Protein AF-A0A1V3WXV9-F1 (afdb_monomer)

Radius of gyration: 16.17 Å; Cα contacts (8 Å, |Δi|>4): 69; chains: 1; bounding box: 36×29×38 Å

Solvent-accessible surface area (backbone atoms only — not comparable to full-atom values): 5031 Å² total; per-residue (Å²): 134,79,71,62,49,61,49,31,45,52,38,45,43,28,57,40,84,90,32,54,91,24,28,82,36,41,93,44,55,69,54,15,57,74,72,70,28,58,59,79,72,92,88,63,79,81,91,44,72,59,72,94,72,85,76,58,83,55,70,72,49,49,70,48,43,78,77,61,49,86,78,64,79,81,76,82,84,125

Mean predicted aligned error: 8.64 Å

Secondary structure (DSSP, 8-state):
---HHHHHHHHHTB--GGGTT----TT-HHHHHHHT-----SS---S-BS-SS-PPSSHHHHHHHHHHGGG-TTSS--

Foldseek 3Di:
DDDVLVQLVQLCQAPDPVSDQASPPSPCCVVRVVVVRHDGDPPDHGDDGDDPDDADPDDVSNVCVVVVCPVPPPPPPD

Organism: Mycobacterium kansasii (NCBI:txid1768)

Sequence (78 aa):
MGDRRAQYRHWHHAREPQAYNSNYAGEFPALDALFGTLYLPADRWLAQYGVDDSEPEGYLRQLAWPLRAGCAADAAHS

Structure (mmCIF, N/CA/C/O backbone):
data_AF-A0A1V3WXV9-F1
#
_entry.id   AF-A0A1V3WXV9-F1
#
loop_
_atom_site.group_PDB
_atom_site.id
_atom_site.type_symbol
_atom_site.label_atom_id
_atom_site.label_alt_id
_atom_site.label_comp_id
_atom_site.label_asym_id
_atom_site.label_entity_id
_atom_site.label_seq_id
_atom_site.pdbx_PDB_ins_code
_atom_site.Cartn_x
_atom_site.Cartn_y
_atom_site.Cartn_z
_atom_site.occupancy
_atom_site.B_iso_or_equiv
_atom_site.auth_seq_id
_atom_site.auth_comp_id
_atom_site.auth_asym_id
_atom_site.auth_atom_id
_atom_site.pdbx_PDB_model_num
ATOM 1 N N . MET A 1 1 ? 15.754 10.702 -14.541 1.00 47.06 1 MET A N 1
ATOM 2 C CA . MET A 1 1 ? 15.694 9.406 -13.834 1.00 47.06 1 MET A CA 1
ATOM 3 C C . MET A 1 1 ? 15.034 9.681 -12.488 1.00 47.06 1 MET A C 1
ATOM 5 O O . MET A 1 1 ? 15.688 10.245 -11.625 1.00 47.06 1 MET A O 1
ATOM 9 N N . GLY A 1 2 ? 13.720 9.470 -12.365 1.00 62.69 2 GLY A N 1
ATOM 10 C CA . GLY A 1 2 ? 12.995 9.760 -11.119 1.00 62.69 2 GLY A CA 1
ATOM 11 C C . GLY A 1 2 ? 13.419 8.815 -9.996 1.00 62.69 2 GLY A C 1
ATOM 12 O O . GLY A 1 2 ? 13.830 7.684 -10.272 1.00 62.69 2 GLY A O 1
ATOM 13 N N . ASP A 1 3 ? 13.331 9.270 -8.748 1.00 73.50 3 ASP A N 1
ATOM 14 C CA . ASP A 1 3 ? 13.635 8.429 -7.592 1.00 73.50 3 ASP A CA 1
ATOM 15 C C . ASP A 1 3 ? 12.664 7.239 -7.543 1.00 73.50 3 ASP A C 1
ATOM 17 O O . ASP A 1 3 ? 11.450 7.402 -7.415 1.00 73.50 3 ASP A O 1
ATOM 21 N N . ARG A 1 4 ? 13.195 6.022 -7.695 1.00 74.19 4 ARG A N 1
ATOM 22 C CA . ARG A 1 4 ? 12.397 4.792 -7.668 1.00 74.19 4 ARG A CA 1
ATOM 23 C C . ARG A 1 4 ? 11.918 4.447 -6.257 1.00 74.19 4 ARG A C 1
ATOM 25 O O . ARG A 1 4 ? 10.881 3.809 -6.141 1.00 74.19 4 ARG A O 1
ATOM 32 N N . ARG A 1 5 ? 12.605 4.896 -5.198 1.00 74.75 5 ARG A N 1
ATOM 33 C CA . ARG A 1 5 ? 12.206 4.640 -3.799 1.00 74.75 5 ARG A CA 1
ATOM 34 C C . ARG A 1 5 ? 10.878 5.292 -3.471 1.00 74.75 5 ARG A C 1
ATOM 36 O O . ARG A 1 5 ? 9.970 4.638 -2.959 1.00 74.75 5 ARG A O 1
ATOM 43 N N . ALA A 1 6 ? 10.742 6.555 -3.867 1.00 80.44 6 ALA A N 1
ATOM 44 C CA . ALA A 1 6 ? 9.472 7.252 -3.811 1.00 80.44 6 ALA A CA 1
ATOM 45 C C . ALA A 1 6 ? 8.380 6.441 -4.522 1.00 80.44 6 ALA A C 1
ATOM 47 O O . ALA 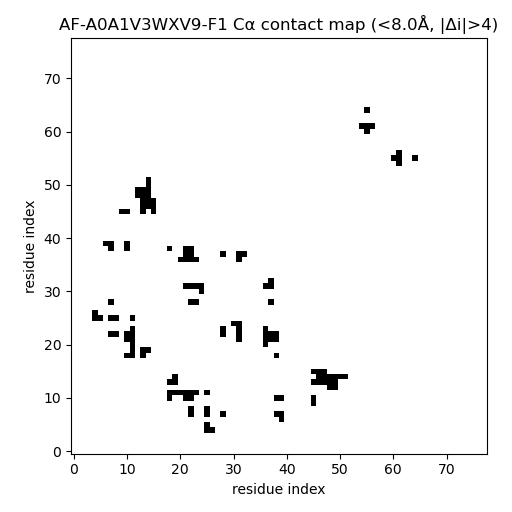A 1 6 ? 7.312 6.251 -3.957 1.00 80.44 6 ALA A O 1
ATOM 48 N N . GLN A 1 7 ? 8.635 5.901 -5.716 1.00 85.19 7 GLN A N 1
ATOM 49 C CA . GLN A 1 7 ? 7.620 5.154 -6.468 1.00 85.19 7 GLN A CA 1
ATOM 50 C C . GLN A 1 7 ? 7.144 3.887 -5.748 1.00 85.19 7 GLN A C 1
ATOM 52 O O . GLN A 1 7 ? 5.936 3.694 -5.647 1.00 85.19 7 GLN A O 1
ATOM 57 N N . TYR A 1 8 ? 8.042 3.065 -5.189 1.00 88.62 8 TYR A N 1
ATOM 58 C CA . TYR A 1 8 ? 7.631 1.866 -4.438 1.00 88.62 8 TYR A CA 1
ATOM 59 C C . TYR A 1 8 ? 6.722 2.218 -3.259 1.00 88.62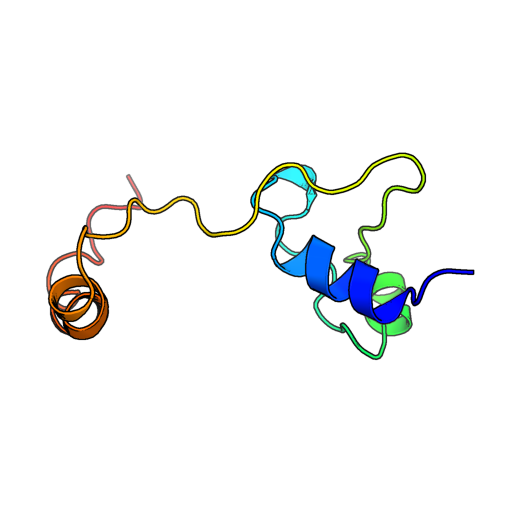 8 TYR A C 1
ATOM 61 O O . TYR A 1 8 ? 5.679 1.594 -3.073 1.00 88.62 8 TYR A O 1
ATOM 69 N N . ARG A 1 9 ? 7.088 3.263 -2.504 1.00 85.88 9 ARG A N 1
ATOM 70 C CA . ARG A 1 9 ? 6.307 3.748 -1.360 1.00 85.88 9 ARG A CA 1
ATOM 71 C C . ARG A 1 9 ? 4.949 4.309 -1.783 1.00 85.88 9 ARG A C 1
ATOM 73 O O . ARG A 1 9 ? 3.958 4.050 -1.112 1.00 85.88 9 ARG A O 1
ATOM 80 N N . HIS A 1 10 ? 4.885 5.045 -2.891 1.00 89.69 10 HIS A N 1
ATOM 81 C CA . HIS A 1 10 ? 3.614 5.528 -3.431 1.00 89.6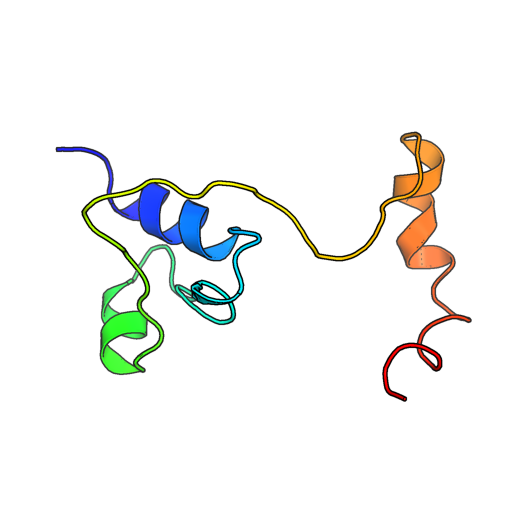9 10 HIS A CA 1
ATOM 82 C C . HIS A 1 10 ? 2.698 4.357 -3.803 1.00 89.69 10 HIS A C 1
ATOM 84 O O . HIS A 1 10 ? 1.543 4.344 -3.391 1.00 89.69 10 HIS A O 1
ATOM 90 N N . TRP A 1 11 ? 3.228 3.346 -4.499 1.00 91.19 11 TRP A N 1
ATOM 91 C CA . TRP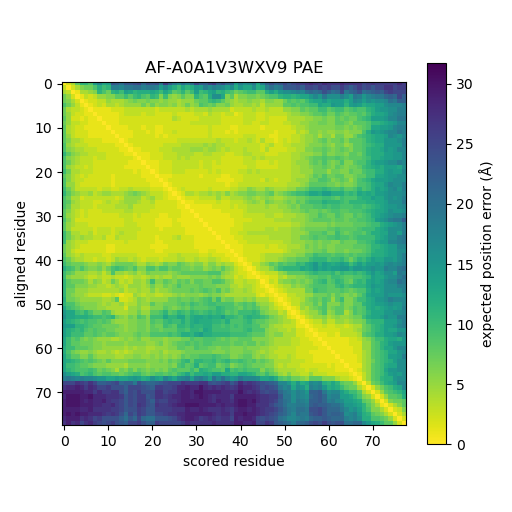 A 1 11 ? 2.468 2.153 -4.875 1.00 91.19 11 TRP A CA 1
ATOM 92 C C . TRP A 1 11 ? 2.032 1.303 -3.682 1.00 91.19 11 TRP A C 1
ATOM 94 O O . TRP A 1 11 ? 0.946 0.740 -3.724 1.00 91.19 11 TRP A O 1
ATOM 104 N N . HIS A 1 12 ? 2.816 1.257 -2.603 1.00 92.12 12 HIS A N 1
ATOM 105 C CA . HIS A 1 12 ? 2.407 0.596 -1.361 1.00 92.12 12 HIS A CA 1
ATOM 106 C C . HIS A 1 12 ? 1.151 1.234 -0.735 1.00 92.12 12 HIS A C 1
ATOM 108 O O . HIS A 1 12 ? 0.331 0.545 -0.140 1.00 92.12 12 HIS A O 1
ATOM 114 N N . HIS A 1 13 ? 0.979 2.550 -0.890 1.00 91.44 13 HIS A N 1
ATOM 115 C CA . HIS A 1 13 ? -0.192 3.291 -0.407 1.00 91.44 13 HIS A CA 1
ATOM 116 C C . HIS A 1 13 ? -1.302 3.447 -1.460 1.00 91.44 13 HIS A C 1
ATOM 118 O O . HIS A 1 13 ? -2.236 4.231 -1.253 1.00 91.44 13 HIS A O 1
ATOM 124 N N . ALA A 1 14 ? -1.198 2.755 -2.597 1.00 91.44 14 ALA A N 1
ATOM 125 C CA . ALA A 1 14 ? -2.202 2.834 -3.644 1.00 91.44 14 ALA A CA 1
ATOM 126 C C . ALA A 1 14 ? -3.494 2.141 -3.200 1.00 91.44 14 ALA A C 1
ATOM 128 O O . ALA A 1 14 ? -3.495 0.985 -2.779 1.00 91.44 14 ALA A O 1
ATOM 129 N N . ARG A 1 15 ? -4.614 2.835 -3.388 1.00 89.56 15 ARG A N 1
ATOM 130 C CA . ARG A 1 15 ? -5.958 2.280 -3.240 1.00 89.56 15 ARG A CA 1
ATOM 131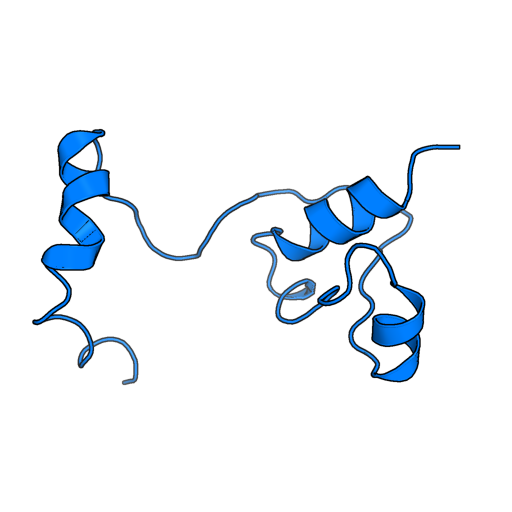 C C . ARG A 1 15 ? -6.390 1.604 -4.546 1.00 89.56 15 ARG A C 1
ATOM 133 O O . ARG A 1 15 ? -7.384 1.969 -5.167 1.00 89.56 15 ARG A O 1
ATOM 140 N N . GLU A 1 16 ? -5.569 0.670 -5.015 1.00 90.06 16 GLU A N 1
ATOM 141 C CA . GLU A 1 16 ? -5.808 -0.115 -6.225 1.00 90.06 16 GLU A CA 1
ATOM 142 C C . GLU A 1 16 ? -5.656 -1.603 -5.895 1.00 90.06 16 GLU A C 1
ATOM 144 O O . GLU A 1 16 ? -4.564 -2.000 -5.483 1.00 90.06 16 GLU A O 1
ATOM 149 N N . PRO A 1 17 ? -6.681 -2.447 -6.127 1.00 88.44 17 PRO A N 1
ATOM 150 C CA . PRO A 1 17 ? -6.627 -3.871 -5.786 1.00 88.44 17 PRO A CA 1
ATOM 151 C C . PRO A 1 17 ? -5.407 -4.615 -6.343 1.00 88.44 17 PRO A C 1
ATOM 153 O O . PRO A 1 17 ? -4.904 -5.543 -5.720 1.00 88.44 17 PRO A O 1
ATOM 156 N N . GLN A 1 18 ? -4.903 -4.196 -7.506 1.00 87.56 18 GLN A N 1
ATOM 157 C CA . GLN A 1 18 ? -3.721 -4.776 -8.150 1.00 87.56 18 GLN A CA 1
ATOM 158 C C . GLN A 1 18 ? -2.406 -4.473 -7.418 1.00 87.56 18 GLN A C 1
ATOM 160 O O . GLN A 1 18 ? -1.430 -5.186 -7.624 1.00 87.56 18 GLN A O 1
ATOM 165 N N . ALA A 1 19 ? -2.373 -3.418 -6.604 1.00 89.69 19 ALA A N 1
ATOM 166 C CA . ALA A 1 19 ? -1.213 -2.988 -5.827 1.00 89.69 19 ALA A CA 1
ATOM 167 C C . ALA A 1 19 ? -1.304 -3.407 -4.349 1.00 89.69 19 ALA A C 1
ATOM 169 O O . ALA A 1 19 ? -0.373 -3.165 -3.579 1.00 89.69 19 ALA A O 1
ATOM 170 N N . TYR A 1 20 ? -2.417 -4.022 -3.932 1.00 90.94 20 TYR A N 1
ATOM 171 C CA . TYR A 1 20 ? -2.587 -4.486 -2.559 1.00 90.94 20 TYR A CA 1
ATOM 172 C C . TYR A 1 20 ? -1.518 -5.522 -2.213 1.00 90.94 20 TYR A C 1
ATOM 174 O O . TYR A 1 20 ? -1.064 -6.286 -3.066 1.00 90.94 20 TYR A O 1
ATOM 182 N N . ASN A 1 21 ? -1.109 -5.545 -0.943 1.00 91.94 21 ASN A N 1
ATOM 183 C CA . ASN A 1 21 ? -0.129 -6.505 -0.429 1.00 91.94 21 ASN A CA 1
ATOM 184 C C . ASN A 1 21 ? 1.195 -6.534 -1.216 1.00 91.94 21 ASN A C 1
ATOM 186 O O . ASN A 1 21 ? 1.799 -7.589 -1.404 1.00 91.94 21 ASN A O 1
ATOM 190 N N . SER A 1 22 ? 1.634 -5.369 -1.693 1.00 92.50 22 SER A N 1
ATOM 191 C CA . SER A 1 22 ? 2.846 -5.222 -2.497 1.00 92.50 22 SER A CA 1
ATOM 192 C C . SER A 1 22 ? 3.791 -4.165 -1.914 1.00 92.50 22 SER A C 1
ATOM 194 O O . SER A 1 22 ? 3.374 -3.294 -1.147 1.00 92.50 22 SER A O 1
ATOM 196 N N . ASN A 1 23 ? 5.066 -4.212 -2.311 1.00 94.00 23 ASN A N 1
ATOM 197 C CA . ASN A 1 23 ? 6.118 -3.243 -1.974 1.00 94.00 23 ASN A CA 1
ATOM 198 C C . ASN A 1 23 ? 6.301 -2.991 -0.467 1.00 94.00 23 ASN A C 1
ATOM 200 O O . ASN A 1 23 ? 6.359 -1.842 -0.021 1.00 94.00 23 ASN A O 1
ATOM 204 N N . TYR A 1 24 ? 6.399 -4.052 0.329 1.00 91.69 24 TYR A N 1
ATOM 205 C CA . TYR A 1 24 ? 6.582 -3.952 1.777 1.00 91.69 24 TYR A CA 1
ATOM 206 C C . TYR A 1 24 ? 7.926 -3.316 2.154 1.00 91.69 24 TYR A C 1
ATOM 208 O O . TYR A 1 24 ? 8.022 -2.564 3.127 1.00 91.69 24 TYR A O 1
ATOM 216 N N . ALA A 1 25 ? 8.980 -3.593 1.387 1.00 89.94 25 ALA A N 1
ATOM 217 C CA . ALA A 1 25 ? 10.327 -3.115 1.645 1.00 89.94 25 ALA A CA 1
ATOM 218 C C . ALA A 1 25 ? 10.635 -1.863 0.808 1.00 89.94 25 ALA A C 1
ATOM 220 O O . ALA A 1 25 ? 11.441 -1.888 -0.122 1.00 89.94 25 ALA A O 1
ATOM 221 N N . GLY A 1 26 ? 10.051 -0.721 1.189 1.00 81.25 26 GLY A N 1
ATOM 222 C CA . GLY A 1 26 ? 10.169 0.539 0.434 1.00 81.25 26 GLY A CA 1
ATOM 223 C C . GLY A 1 26 ? 11.607 1.014 0.144 1.00 81.25 26 GLY A C 1
ATOM 224 O O . GLY A 1 26 ? 11.873 1.565 -0.922 1.00 81.25 26 GLY A O 1
ATOM 225 N N . GLU A 1 27 ? 12.557 0.764 1.052 1.00 87.19 27 GLU A N 1
ATOM 226 C CA . GLU A 1 27 ? 13.980 1.108 0.863 1.00 87.19 27 GLU A CA 1
ATOM 227 C C . GLU A 1 27 ? 14.810 -0.039 0.250 1.00 87.19 27 GLU A C 1
ATOM 229 O O . GLU A 1 27 ? 15.925 0.188 -0.230 1.00 87.19 27 GLU A O 1
ATOM 234 N N . PHE A 1 28 ? 14.270 -1.264 0.253 1.00 90.69 28 PHE A N 1
ATOM 235 C CA . PHE A 1 28 ? 14.935 -2.497 -0.177 1.00 90.69 28 PHE A CA 1
ATOM 236 C C . PHE A 1 28 ? 14.034 -3.325 -1.116 1.00 90.69 28 PHE A C 1
ATOM 238 O O . PHE A 1 28 ? 13.736 -4.481 -0.817 1.00 90.69 28 PHE A O 1
ATOM 245 N N . PRO A 1 29 ? 13.661 -2.796 -2.296 1.00 88.06 29 PRO A N 1
ATOM 246 C CA . PRO A 1 29 ? 12.747 -3.458 -3.241 1.00 88.06 29 PRO A CA 1
ATOM 247 C C . PRO A 1 29 ? 13.269 -4.804 -3.769 1.00 88.06 29 PRO A C 1
ATOM 249 O O . PRO A 1 29 ? 12.513 -5.603 -4.311 1.00 88.06 29 PRO A O 1
ATOM 252 N N . ALA A 1 30 ? 14.568 -5.081 -3.613 1.00 92.31 30 ALA A N 1
ATOM 253 C CA . ALA A 1 30 ? 15.137 -6.393 -3.902 1.00 92.31 30 ALA A CA 1
ATOM 254 C C . ALA A 1 30 ? 14.527 -7.501 -3.026 1.00 92.31 30 ALA A C 1
ATOM 256 O O . ALA A 1 30 ? 14.419 -8.635 -3.482 1.00 92.31 30 ALA A O 1
ATOM 257 N N . LEU A 1 31 ? 14.106 -7.181 -1.797 1.00 93.94 31 LEU A N 1
ATOM 258 C CA . LEU A 1 31 ? 13.399 -8.124 -0.933 1.00 93.94 31 LEU A CA 1
ATOM 259 C C . LEU A 1 31 ? 12.007 -8.419 -1.494 1.00 93.94 31 LEU A C 1
ATOM 261 O O . LEU A 1 31 ? 11.651 -9.583 -1.627 1.00 93.94 31 LEU A O 1
ATOM 265 N N . ASP A 1 32 ? 11.263 -7.398 -1.918 1.00 93.56 32 ASP A N 1
ATOM 266 C CA . ASP A 1 32 ? 9.972 -7.606 -2.581 1.00 93.56 32 ASP A CA 1
ATOM 267 C C . ASP A 1 32 ? 10.110 -8.412 -3.879 1.00 93.56 32 A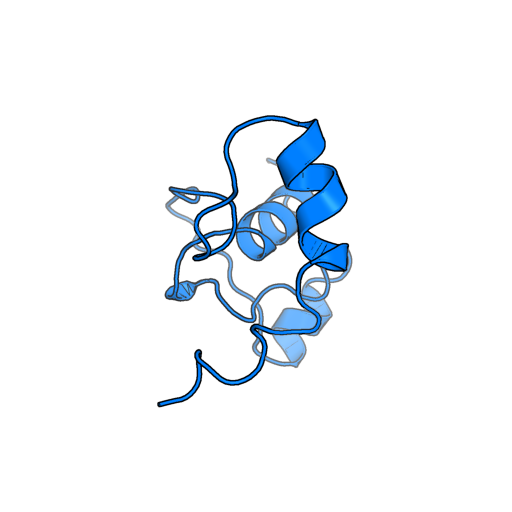SP A C 1
ATOM 269 O O . ASP A 1 32 ? 9.276 -9.262 -4.174 1.00 93.56 32 ASP A O 1
ATOM 273 N N . ALA A 1 33 ? 11.187 -8.208 -4.644 1.00 93.00 33 ALA A N 1
ATOM 274 C CA . ALA A 1 33 ? 11.470 -9.020 -5.827 1.00 93.00 33 ALA A CA 1
ATOM 275 C C . ALA A 1 33 ? 11.755 -10.487 -5.462 1.00 93.00 33 ALA A C 1
ATOM 277 O O . ALA A 1 33 ? 11.282 -11.394 -6.143 1.00 93.00 33 ALA A O 1
ATOM 278 N N . LEU A 1 34 ? 12.512 -10.717 -4.384 1.00 96.75 34 LEU A N 1
ATOM 279 C CA . LEU A 1 34 ? 12.857 -12.052 -3.893 1.00 96.75 34 LEU A CA 1
ATOM 280 C C . LEU A 1 34 ? 11.627 -12.817 -3.387 1.00 96.75 34 LEU A C 1
ATOM 282 O O . LEU A 1 34 ? 11.518 -14.017 -3.621 1.00 96.75 34 LEU A O 1
ATOM 286 N N . PHE A 1 35 ? 10.713 -12.128 -2.704 1.00 95.69 35 PHE A N 1
ATOM 287 C CA . PHE A 1 35 ? 9.506 -12.721 -2.124 1.00 95.69 35 PHE A CA 1
ATOM 288 C C . PHE A 1 35 ? 8.272 -12.636 -3.036 1.00 95.69 35 PHE A C 1
ATOM 290 O O . PHE A 1 35 ? 7.222 -13.166 -2.684 1.00 95.69 35 PHE A O 1
ATOM 297 N N . GLY A 1 36 ? 8.392 -12.019 -4.216 1.00 93.44 36 GLY A N 1
ATOM 298 C CA . GLY A 1 36 ? 7.316 -11.938 -5.207 1.00 93.44 36 GLY A CA 1
ATOM 299 C C . GLY A 1 36 ? 6.232 -10.900 -4.900 1.00 93.44 36 GLY A C 1
ATOM 300 O O . GLY A 1 36 ? 5.138 -10.992 -5.445 1.00 93.44 36 GLY A O 1
ATOM 301 N N . THR A 1 37 ? 6.522 -9.914 -4.052 1.00 95.62 37 THR A N 1
ATOM 302 C CA . THR A 1 37 ? 5.603 -8.836 -3.645 1.00 95.62 37 THR A CA 1
ATOM 303 C C . THR A 1 37 ? 5.916 -7.502 -4.329 1.00 95.62 37 THR A C 1
ATOM 305 O O . THR A 1 37 ? 5.374 -6.466 -3.957 1.00 95.62 37 THR A O 1
ATOM 308 N N . LEU A 1 38 ? 6.808 -7.487 -5.324 1.00 94.38 38 LEU A N 1
ATOM 309 C CA . LEU A 1 38 ? 7.175 -6.269 -6.047 1.00 94.38 38 LEU A CA 1
ATOM 310 C C . LEU A 1 38 ? 6.099 -5.885 -7.071 1.00 94.38 38 LEU A C 1
ATOM 312 O O . LEU A 1 38 ? 5.866 -6.613 -8.034 1.00 94.38 38 LEU A O 1
ATOM 316 N N . TYR A 1 39 ? 5.532 -4.689 -6.925 1.00 92.81 39 TYR A N 1
ATOM 317 C CA . TYR A 1 39 ? 4.585 -4.099 -7.868 1.00 92.81 39 TYR A CA 1
ATOM 318 C C . TYR A 1 39 ? 5.055 -2.714 -8.325 1.00 92.81 39 TYR A C 1
ATOM 320 O O . TYR A 1 39 ? 5.063 -1.752 -7.559 1.00 92.81 39 TYR A O 1
ATOM 328 N N . LEU A 1 40 ? 5.460 -2.592 -9.590 1.00 91.06 40 LEU A N 1
ATOM 329 C CA . LEU A 1 40 ? 5.895 -1.318 -10.165 1.00 91.06 40 LEU A CA 1
ATOM 330 C C . LEU A 1 40 ? 5.563 -1.261 -11.668 1.00 91.06 40 LEU A C 1
ATOM 332 O O . LEU A 1 40 ? 6.420 -1.598 -12.490 1.00 91.06 40 LEU A O 1
ATOM 336 N N . PRO A 1 41 ? 4.337 -0.863 -12.055 1.00 88.69 41 PRO A N 1
ATOM 337 C CA . PRO A 1 41 ? 3.995 -0.689 -13.463 1.00 88.69 41 PRO A CA 1
ATOM 338 C C . PRO A 1 41 ? 4.806 0.468 -14.069 1.00 88.69 41 PRO A C 1
ATOM 340 O O . PRO A 1 41 ? 5.004 1.507 -13.440 1.00 88.69 41 PRO A O 1
ATOM 343 N N . ALA A 1 42 ? 5.314 0.274 -15.288 1.00 83.62 42 ALA A N 1
ATOM 344 C CA . ALA A 1 42 ? 6.249 1.204 -15.931 1.00 83.62 42 ALA A CA 1
ATOM 345 C C . ALA A 1 42 ? 5.563 2.358 -16.683 1.00 83.62 42 ALA A C 1
ATOM 347 O O . ALA A 1 42 ? 6.209 3.351 -17.014 1.00 83.62 42 ALA A O 1
ATOM 348 N N . ASP A 1 43 ? 4.276 2.213 -16.982 1.00 86.38 43 ASP A N 1
ATOM 349 C CA . ASP A 1 43 ? 3.517 3.025 -17.933 1.00 86.38 43 ASP A CA 1
ATOM 350 C C . ASP A 1 43 ? 2.441 3.902 -17.280 1.00 86.38 43 ASP A C 1
ATOM 352 O O . ASP A 1 43 ? 1.769 4.667 -17.972 1.00 86.38 43 ASP A O 1
ATOM 356 N N . ARG A 1 44 ? 2.278 3.833 -15.954 1.00 85.94 44 ARG A N 1
ATOM 357 C CA . ARG A 1 44 ? 1.255 4.607 -15.247 1.00 85.94 44 ARG A CA 1
ATOM 358 C C . ARG A 1 44 ? 1.670 5.022 -13.843 1.00 85.94 44 ARG A C 1
ATOM 360 O O . ARG A 1 44 ? 2.534 4.408 -13.224 1.00 85.94 44 ARG A O 1
ATOM 367 N N . TRP A 1 45 ? 1.001 6.057 -13.347 1.00 84.50 45 TRP A N 1
ATOM 368 C CA . TRP A 1 45 ? 0.978 6.416 -11.932 1.00 84.50 45 TRP A CA 1
ATOM 369 C C . TRP A 1 45 ? -0.301 5.876 -11.287 1.00 84.50 45 TRP A C 1
ATOM 371 O O . TRP A 1 45 ? -1.255 5.554 -11.999 1.00 84.50 45 TRP A O 1
ATOM 381 N N . LEU A 1 46 ? -0.327 5.777 -9.960 1.00 87.00 46 LEU A N 1
ATOM 3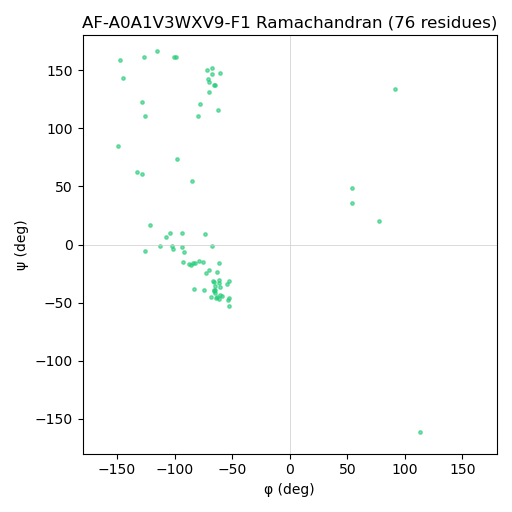82 C CA . LEU A 1 46 ? -1.528 5.355 -9.241 1.00 87.00 46 LEU A CA 1
ATOM 383 C C . LEU A 1 46 ? -2.642 6.406 -9.347 1.00 87.00 46 LEU A C 1
ATOM 385 O O . LEU A 1 46 ? -2.377 7.610 -9.380 1.00 87.00 46 LEU A O 1
ATOM 389 N N . ALA A 1 47 ? -3.888 5.947 -9.376 1.00 84.31 47 ALA A N 1
ATOM 390 C CA . ALA A 1 47 ? -5.061 6.801 -9.507 1.00 84.31 47 ALA A CA 1
ATOM 391 C C . ALA A 1 47 ? -5.516 7.391 -8.165 1.00 84.31 47 ALA A C 1
ATOM 393 O O . ALA A 1 47 ? -5.968 8.535 -8.119 1.00 84.31 47 ALA A O 1
ATOM 394 N N . GLN A 1 48 ? -5.434 6.613 -7.080 1.00 84.06 48 GLN A N 1
ATOM 395 C CA . GLN A 1 48 ? -5.965 6.986 -5.765 1.00 84.06 48 GLN A CA 1
ATOM 396 C C . GLN A 1 48 ? -5.086 6.466 -4.624 1.00 84.06 48 GLN A C 1
ATOM 398 O O . GLN A 1 48 ? -4.564 5.355 -4.689 1.00 84.06 48 GLN A O 1
ATOM 403 N N . TYR A 1 49 ? -4.971 7.262 -3.561 1.00 86.06 49 TYR A N 1
ATOM 404 C CA . TYR A 1 49 ? -4.379 6.857 -2.284 1.00 86.06 49 TYR A CA 1
ATOM 405 C C . TYR A 1 49 ? -5.471 6.522 -1.270 1.00 86.06 49 TYR A C 1
ATOM 407 O O . TYR A 1 49 ? -6.601 6.999 -1.388 1.00 86.06 49 TYR A O 1
ATOM 415 N N . GLY A 1 50 ? -5.098 5.787 -0.225 1.00 83.88 50 GLY A N 1
ATOM 416 C CA . GLY A 1 50 ? -5.917 5.626 0.975 1.00 83.88 50 GLY A CA 1
ATOM 417 C C . GLY A 1 50 ? -6.436 4.207 1.172 1.00 83.88 50 GLY A C 1
ATOM 418 O O . GLY A 1 50 ? -5.887 3.252 0.631 1.00 83.88 50 GLY A O 1
ATOM 419 N N . VAL A 1 51 ? -7.475 4.088 1.992 1.00 78.69 51 VAL A N 1
ATOM 420 C CA . VAL A 1 51 ? -8.105 2.822 2.389 1.00 78.69 51 VAL A CA 1
ATOM 421 C C . VAL A 1 51 ? -9.534 2.749 1.863 1.00 78.69 51 VAL A C 1
ATOM 423 O O . VAL A 1 51 ? -10.091 3.757 1.427 1.00 78.69 51 VAL A O 1
ATOM 426 N N . ASP A 1 52 ? -10.131 1.558 1.902 1.00 78.88 52 ASP A N 1
ATOM 427 C CA . ASP A 1 52 ? -11.505 1.365 1.433 1.00 78.88 52 ASP A CA 1
ATOM 428 C C . ASP A 1 52 ? -12.585 1.886 2.389 1.00 78.88 52 ASP A C 1
ATOM 430 O O . ASP A 1 52 ? -13.725 2.107 1.972 1.00 78.88 52 ASP A O 1
ATOM 434 N N . ASP A 1 53 ? -12.209 2.162 3.635 1.00 77.50 53 ASP A N 1
ATOM 435 C CA . ASP A 1 53 ? -13.110 2.675 4.658 1.00 77.50 53 ASP A CA 1
ATOM 436 C C . ASP A 1 53 ? -13.529 4.127 4.399 1.00 77.50 53 ASP A C 1
ATOM 438 O O . ASP A 1 53 ? -12.741 4.982 3.989 1.00 77.50 53 ASP A O 1
ATOM 442 N N . SER A 1 54 ? -14.794 4.425 4.697 1.00 81.00 54 SER A N 1
ATOM 443 C CA . SER A 1 54 ? -15.293 5.802 4.709 1.00 81.00 54 SER A CA 1
ATOM 444 C C . SER A 1 54 ? -14.879 6.478 6.008 1.00 81.00 54 SER A C 1
ATOM 446 O O . SER A 1 54 ? -15.386 6.122 7.064 1.00 81.00 54 SER A O 1
ATOM 448 N N . GLU A 1 55 ? -13.972 7.449 5.949 1.00 80.75 55 GLU A N 1
ATOM 449 C CA . GLU A 1 55 ? -13.548 8.198 7.132 1.00 80.75 55 GLU A CA 1
ATOM 450 C C . GLU A 1 55 ? -14.647 9.157 7.633 1.00 80.75 55 GLU A C 1
ATOM 452 O O . GLU A 1 55 ? -15.449 9.668 6.844 1.00 80.75 55 GLU A O 1
ATOM 457 N N . PRO A 1 56 ? -14.717 9.442 8.947 1.00 85.50 56 PRO A N 1
ATOM 458 C CA . PRO A 1 56 ? -15.678 10.403 9.461 1.00 85.50 56 PRO A CA 1
ATOM 459 C C . PRO A 1 56 ? -15.252 11.800 9.015 1.00 85.50 56 PRO A C 1
ATOM 461 O O . PRO A 1 56 ? -14.079 12.166 9.103 1.00 85.50 56 PRO A O 1
ATOM 464 N N . GLU A 1 57 ? -16.206 12.638 8.629 1.00 89.00 57 GLU A N 1
ATOM 465 C CA . GLU A 1 57 ? -15.880 14.029 8.334 1.00 89.00 57 GLU A CA 1
ATOM 466 C C . GLU A 1 57 ? -15.403 14.751 9.598 1.00 89.00 57 GLU A C 1
ATOM 468 O O . GLU A 1 57 ? -16.031 14.654 10.650 1.00 89.00 57 GLU A O 1
ATOM 473 N N . GLY A 1 58 ? -14.358 15.566 9.498 1.00 91.62 58 GLY A N 1
ATOM 474 C CA . GLY A 1 58 ? -13.946 16.479 10.562 1.00 91.62 58 GLY A CA 1
ATOM 475 C C . GLY A 1 58 ? -12.924 15.902 11.545 1.00 91.62 58 GLY A C 1
ATOM 476 O O . GLY A 1 58 ? -13.072 14.819 12.112 1.00 91.62 58 GLY A O 1
ATOM 477 N N . TYR A 1 59 ? -11.907 16.718 11.810 1.00 90.56 59 TYR A N 1
ATOM 478 C CA . TYR A 1 59 ? -10.670 16.335 12.490 1.00 90.56 59 TYR A CA 1
ATOM 479 C C . TYR A 1 59 ? -10.862 15.642 13.848 1.00 90.56 59 TYR A C 1
ATOM 481 O O . TYR A 1 59 ? -10.294 14.584 14.102 1.00 90.56 59 TYR A O 1
ATOM 489 N N . LEU A 1 60 ? -11.709 16.192 14.726 1.00 93.44 60 LEU A N 1
ATOM 490 C CA . LEU A 1 60 ? -11.931 15.608 16.056 1.00 93.44 60 LEU A CA 1
ATOM 491 C C . LEU A 1 60 ? -12.615 14.237 15.992 1.00 93.44 60 LEU A C 1
ATOM 493 O O . LEU A 1 60 ? -12.374 13.387 16.848 1.00 93.44 60 LEU A O 1
ATOM 497 N N . ARG A 1 61 ? -13.466 14.011 14.982 1.00 88.62 61 ARG A N 1
ATOM 498 C CA . ARG A 1 61 ? -14.135 12.720 14.788 1.00 88.62 61 ARG A CA 1
ATOM 499 C C . ARG A 1 61 ? -13.163 11.683 14.234 1.00 88.62 61 ARG A C 1
ATOM 501 O O . ARG A 1 61 ? -13.190 10.562 14.726 1.00 88.62 61 ARG A O 1
ATOM 508 N N . GLN A 1 62 ? -12.276 12.069 13.313 1.00 90.38 62 GLN A N 1
ATOM 509 C CA . GLN A 1 62 ? -11.179 11.216 12.834 1.00 90.38 62 GLN A CA 1
ATOM 510 C C . GLN A 1 62 ? -10.237 10.820 13.978 1.00 90.38 62 GLN A C 1
ATOM 512 O O . GLN A 1 62 ? -9.914 9.647 14.132 1.00 90.38 62 GLN A O 1
ATOM 517 N N . LEU A 1 63 ? -9.877 11.767 14.851 1.00 91.69 63 LEU A N 1
ATOM 518 C CA . LEU A 1 63 ? -8.994 11.504 15.992 1.00 91.69 63 LEU A CA 1
ATOM 519 C C . LEU A 1 63 ? -9.613 10.540 17.020 1.00 91.69 63 LEU A C 1
ATOM 521 O O . LEU A 1 63 ? -8.923 9.685 17.567 1.00 91.69 63 LEU A O 1
ATOM 525 N N . ALA A 1 64 ? -10.918 10.661 17.283 1.00 91.94 64 ALA A N 1
ATOM 526 C CA . ALA A 1 64 ? -11.627 9.793 18.224 1.00 91.94 64 ALA A CA 1
ATOM 527 C C . ALA A 1 64 ? -12.062 8.443 17.619 1.00 91.94 64 ALA A C 1
ATOM 529 O O . ALA A 1 64 ? -12.422 7.534 18.368 1.00 91.94 64 ALA A O 1
ATOM 530 N N . TRP A 1 65 ? -12.059 8.301 16.289 1.00 86.56 65 TRP A N 1
ATOM 531 C CA . TRP A 1 65 ? -12.516 7.107 15.569 1.00 86.56 65 TRP A CA 1
ATOM 532 C C . TRP A 1 65 ? -11.878 5.795 16.049 1.00 86.56 65 TRP A C 1
ATOM 534 O O . TRP A 1 65 ? -12.636 4.893 16.416 1.00 86.56 65 TRP A O 1
ATOM 544 N N . PRO A 1 66 ? -10.538 5.654 16.136 1.00 84.19 66 PRO A N 1
ATOM 545 C CA . PRO A 1 66 ? -9.924 4.390 16.555 1.00 84.19 66 PRO A CA 1
ATOM 546 C C . PRO A 1 66 ? -10.289 3.992 17.993 1.00 84.19 66 PRO A C 1
ATOM 548 O O . PRO A 1 66 ? -10.284 2.813 18.326 1.00 84.19 66 PRO A O 1
ATOM 551 N N . LEU A 1 67 ? -10.667 4.955 18.840 1.00 88.12 67 LEU A N 1
ATOM 552 C CA . LEU A 1 67 ? -11.070 4.716 20.231 1.00 88.12 67 LEU A CA 1
ATOM 553 C C . LEU A 1 67 ? -12.549 4.324 20.368 1.00 88.12 67 LEU A C 1
ATOM 555 O O . LEU A 1 67 ? -12.961 3.810 21.405 1.00 88.12 67 LEU A O 1
ATOM 559 N N . ARG A 1 68 ? -13.359 4.555 19.328 1.00 75.81 68 ARG A N 1
ATOM 560 C CA . ARG A 1 68 ? -14.771 4.138 19.265 1.00 75.81 68 ARG A CA 1
ATOM 561 C C . ARG A 1 68 ? -14.941 2.719 18.719 1.00 75.81 68 ARG A C 1
ATOM 563 O O . ARG A 1 68 ? -15.988 2.112 18.930 1.00 75.81 68 ARG A O 1
ATOM 570 N N . ALA A 1 69 ? -13.915 2.175 18.064 1.00 61.25 69 ALA A N 1
ATOM 571 C CA . ALA A 1 69 ? -13.934 0.878 17.387 1.00 61.25 69 ALA A CA 1
ATOM 572 C C . ALA A 1 69 ? -13.922 -0.351 18.323 1.00 61.25 69 ALA A C 1
ATOM 574 O O . ALA A 1 69 ? -13.840 -1.477 17.847 1.00 61.25 69 ALA A O 1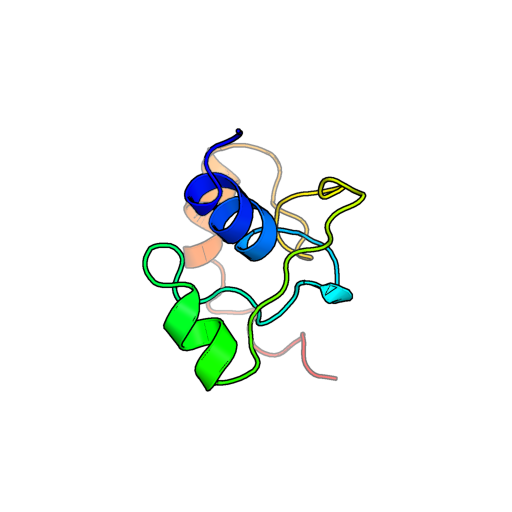
ATOM 575 N N . GLY A 1 70 ? -14.087 -0.175 19.639 1.00 55.47 70 GLY A N 1
ATOM 576 C CA . GLY A 1 70 ? -14.305 -1.287 20.574 1.00 55.47 70 GLY A CA 1
ATOM 577 C C . GLY A 1 70 ? -15.651 -2.016 20.411 1.00 55.47 70 GLY A C 1
ATOM 578 O O . GLY A 1 70 ? -15.904 -2.962 21.146 1.00 55.47 70 GLY A O 1
ATOM 579 N N . CYS A 1 71 ? -16.522 -1.591 19.485 1.00 48.78 71 CYS A N 1
ATOM 580 C CA . CYS A 1 71 ? -17.853 -2.181 19.274 1.00 48.78 71 CYS A CA 1
ATOM 581 C C . CYS A 1 71 ? -18.132 -2.626 17.818 1.00 48.78 71 CYS A C 1
ATOM 583 O O . CYS A 1 71 ? -19.158 -3.243 17.563 1.00 48.78 71 CYS A O 1
ATOM 585 N N . ALA A 1 72 ? -17.238 -2.351 16.858 1.00 50.91 72 ALA A N 1
ATOM 586 C CA . ALA A 1 72 ? -17.508 -2.543 15.422 1.00 50.91 72 ALA A CA 1
ATOM 587 C C . ALA A 1 72 ? -16.543 -3.511 14.706 1.00 50.91 72 ALA A C 1
ATOM 589 O O . ALA A 1 72 ? -16.470 -3.500 13.482 1.00 50.91 72 ALA A O 1
ATOM 590 N N . ALA A 1 73 ? -15.798 -4.344 15.440 1.00 49.09 73 ALA A N 1
ATOM 591 C CA . ALA A 1 73 ? -14.894 -5.328 14.833 1.00 49.09 73 ALA A CA 1
ATOM 592 C C . ALA A 1 73 ? -15.612 -6.592 14.303 1.00 49.09 73 ALA A C 1
ATOM 594 O O . ALA A 1 73 ? -15.024 -7.327 13.517 1.00 49.09 73 ALA A O 1
ATOM 595 N N . ASP A 1 74 ? -16.880 -6.824 14.670 1.00 42.09 74 ASP A N 1
ATOM 596 C CA . ASP A 1 74 ? -17.611 -8.061 14.328 1.00 42.09 74 ASP A CA 1
ATOM 597 C C . ASP A 1 74 ? -18.430 -8.004 13.022 1.00 42.09 74 ASP A C 1
ATOM 599 O O . ASP A 1 74 ? -18.967 -9.023 12.598 1.00 42.09 74 ASP A O 1
ATOM 603 N N . ALA A 1 75 ? -18.551 -6.854 12.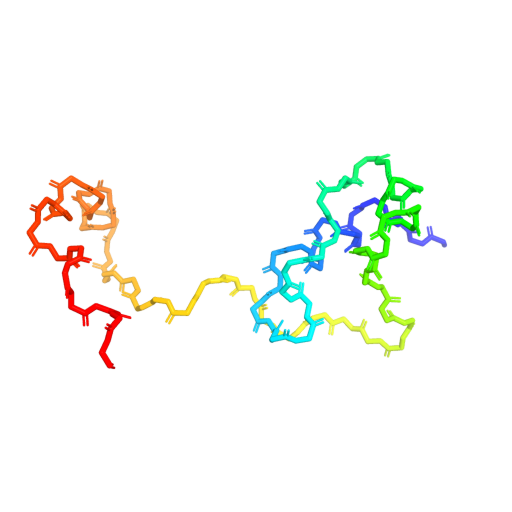349 1.00 42.28 75 ALA A N 1
ATOM 604 C CA . ALA A 1 75 ? -19.521 -6.700 11.251 1.00 42.28 75 ALA A CA 1
ATOM 605 C C . ALA A 1 75 ? -18.941 -6.776 9.823 1.00 42.28 75 ALA A C 1
ATOM 607 O O . ALA A 1 75 ? -19.698 -6.658 8.864 1.00 42.28 75 ALA A O 1
ATOM 608 N N . ALA A 1 76 ? -17.626 -6.951 9.652 1.00 42.44 76 ALA A N 1
ATOM 609 C CA . ALA A 1 76 ? -16.970 -6.814 8.341 1.00 42.44 76 ALA A CA 1
ATOM 610 C C . ALA A 1 76 ? -16.498 -8.134 7.690 1.00 42.44 76 ALA A C 1
ATOM 612 O O . ALA A 1 76 ? -15.847 -8.091 6.652 1.00 42.44 76 ALA A O 1
ATOM 613 N N . HIS A 1 77 ? -16.815 -9.300 8.266 1.00 35.22 77 HIS A N 1
ATOM 614 C CA . HIS A 1 77 ? -16.520 -10.617 7.673 1.00 35.22 77 HIS A CA 1
ATOM 615 C C . HIS A 1 77 ? -17.775 -11.507 7.617 1.00 35.22 77 HIS A C 1
ATOM 617 O O . HIS A 1 77 ? -17.831 -12.573 8.230 1.00 35.22 77 HIS A O 1
ATOM 623 N N . SER A 1 78 ? -18.807 -11.069 6.894 1.00 29.86 78 SER A N 1
ATOM 624 C CA . SER A 1 78 ? -19.954 -11.905 6.502 1.00 29.86 78 SER A CA 1
ATOM 625 C C . SER A 1 78 ? -20.256 -11.741 5.023 1.00 29.86 78 SER A C 1
ATOM 627 O O . SER A 1 78 ? -20.151 -10.593 4.539 1.00 29.86 78 SER A O 1
#

pLDDT: mean 81.54, std 15.89, range [29.86, 96.75]